Protein AF-A0A920H436-F1 (afdb_monomer_lite)

pLDDT: mean 90.12, std 6.02, range [60.41, 95.06]

Sequence (110 aa):
MGFALIGIVVNDSLILIDFLKKLREKGLSKVEAVIQSCEVRARPIILTSVTTFLGISPLIFFATGQTKFLSPMAVSLGFGLLFATILILLVLPCFYLIVDDLKEKILSKI

Secondary structure (DSSP, 8-state):
-HHHHHHHHHHHHHHHHHHHHHHHHTT--HHHHHHHHHHHHHHHHHHHHHHHHHHHHHHHHS--GGGTTHHHHHHHHHHHHHHHHHIIIIIHHHHHHHHHHHHHHHHTT-

Structure (mmCIF, N/CA/C/O backbone):
data_AF-A0A920H436-F1
#
_entry.id   AF-A0A920H436-F1
#
loop_
_atom_site.group_PDB
_atom_site.id
_atom_site.type_symbol
_atom_site.label_atom_id
_atom_site.label_alt_id
_atom_site.label_comp_id
_atom_site.label_asym_id
_atom_site.label_entity_id
_atom_site.label_seq_id
_atom_site.pdbx_PDB_ins_code
_atom_site.Cartn_x
_atom_site.Cartn_y
_atom_site.Cartn_z
_atom_site.occupancy
_atom_site.B_iso_or_equiv
_atom_site.auth_seq_id
_atom_site.auth_comp_id
_atom_site.auth_asym_id
_atom_site.auth_atom_id
_atom_site.pdbx_PDB_model_num
ATOM 1 N N . MET A 1 1 ? 16.926 -3.696 -6.092 1.00 63.31 1 MET A N 1
ATOM 2 C CA . MET A 1 1 ? 15.592 -3.168 -6.461 1.00 63.31 1 MET A CA 1
ATOM 3 C C . MET A 1 1 ? 14.560 -3.317 -5.343 1.00 63.31 1 MET A C 1
ATOM 5 O O . MET A 1 1 ? 13.828 -2.367 -5.114 1.00 63.31 1 MET A O 1
ATOM 9 N N . GLY A 1 2 ? 14.518 -4.446 -4.615 1.00 74.31 2 GLY A N 1
ATOM 10 C CA . GLY A 1 2 ? 13.520 -4.680 -3.553 1.00 74.31 2 GLY A CA 1
ATOM 11 C C . GLY A 1 2 ? 13.391 -3.555 -2.516 1.00 74.31 2 GLY A C 1
ATOM 12 O O . GLY A 1 2 ? 12.280 -3.167 -2.188 1.00 74.31 2 GLY A O 1
ATOM 13 N N . PHE A 1 3 ? 14.499 -2.940 -2.089 1.00 82.75 3 PHE A N 1
ATOM 14 C CA . PHE A 1 3 ? 14.462 -1.802 -1.158 1.00 82.75 3 PHE A CA 1
ATOM 15 C C . PHE A 1 3 ? 13.725 -0.565 -1.699 1.00 82.75 3 PHE A C 1
ATOM 17 O O . PHE A 1 3 ? 13.061 0.124 -0.932 1.00 82.75 3 PHE A O 1
ATOM 24 N N . ALA A 1 4 ? 13.790 -0.305 -3.010 1.00 85.31 4 ALA A N 1
ATOM 25 C CA . ALA A 1 4 ? 13.068 0.809 -3.627 1.00 85.31 4 ALA A CA 1
ATOM 26 C C . ALA A 1 4 ? 11.553 0.558 -3.622 1.00 85.31 4 ALA A C 1
ATOM 28 O O . ALA A 1 4 ? 10.782 1.441 -3.260 1.00 85.31 4 ALA A O 1
ATOM 29 N N . LEU A 1 5 ? 11.137 -0.672 -3.948 1.00 88.12 5 LEU A N 1
ATOM 30 C CA . LEU A 1 5 ? 9.740 -1.097 -3.844 1.00 88.12 5 LEU A CA 1
ATOM 31 C C . LEU A 1 5 ? 9.219 -0.990 -2.413 1.00 88.12 5 LEU A C 1
ATOM 33 O O . LEU A 1 5 ? 8.149 -0.435 -2.197 1.00 88.12 5 LEU A O 1
ATOM 37 N N . ILE A 1 6 ? 9.990 -1.479 -1.440 1.00 91.56 6 ILE A N 1
ATOM 38 C CA . ILE A 1 6 ? 9.625 -1.406 -0.022 1.00 91.56 6 ILE A CA 1
ATOM 39 C 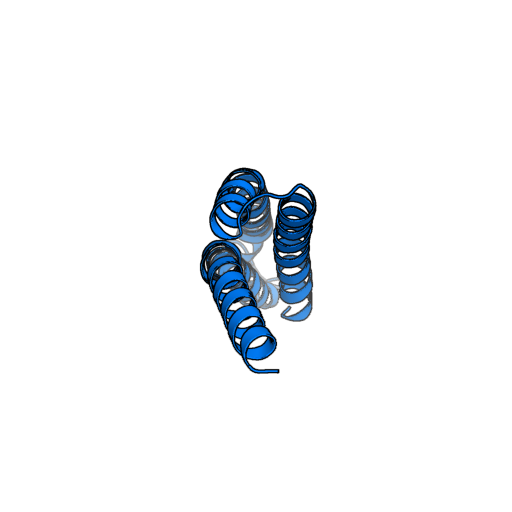C . ILE A 1 6 ? 9.386 0.049 0.389 1.00 91.56 6 ILE A C 1
ATOM 41 O O . ILE A 1 6 ? 8.385 0.327 1.036 1.00 91.56 6 ILE A O 1
ATOM 45 N N . GLY A 1 7 ? 10.248 0.983 -0.024 1.00 90.38 7 GLY A N 1
ATOM 46 C CA . GLY A 1 7 ? 10.071 2.406 0.275 1.00 90.38 7 GLY A CA 1
ATOM 47 C C . GLY A 1 7 ? 8.743 2.972 -0.239 1.00 90.38 7 GLY A C 1
ATOM 48 O O . GLY A 1 7 ? 8.035 3.634 0.519 1.00 90.38 7 GLY A O 1
ATOM 49 N N . ILE A 1 8 ? 8.377 2.668 -1.490 1.00 90.81 8 ILE A N 1
ATOM 50 C CA . ILE A 1 8 ? 7.108 3.119 -2.089 1.00 90.81 8 ILE A CA 1
ATOM 51 C C . ILE A 1 8 ? 5.919 2.493 -1.347 1.00 90.81 8 ILE A C 1
ATOM 53 O O . ILE A 1 8 ? 5.021 3.195 -0.893 1.00 90.81 8 ILE A O 1
ATOM 57 N N . VAL A 1 9 ? 5.963 1.178 -1.131 1.00 91.56 9 VAL A N 1
ATOM 58 C CA . VAL A 1 9 ? 4.887 0.421 -0.474 1.00 91.56 9 VAL A CA 1
ATOM 59 C C . VAL A 1 9 ? 4.669 0.876 0.966 1.00 91.56 9 VAL A C 1
ATOM 61 O O . VAL A 1 9 ? 3.529 1.030 1.406 1.00 91.56 9 VAL A O 1
ATOM 64 N N . VAL A 1 10 ? 5.748 1.116 1.715 1.00 93.19 10 VAL A N 1
ATOM 65 C CA . VAL A 1 10 ? 5.675 1.618 3.093 1.00 93.19 10 VAL A CA 1
ATOM 66 C C . VAL A 1 10 ? 5.102 3.033 3.117 1.00 93.19 10 VAL A C 1
ATOM 68 O O . VAL A 1 10 ? 4.306 3.340 3.997 1.00 93.19 10 VAL A O 1
ATOM 71 N N . ASN A 1 11 ? 5.445 3.884 2.147 1.00 92.88 11 ASN A N 1
ATOM 72 C CA . ASN A 1 11 ? 4.890 5.234 2.063 1.00 92.88 11 ASN A CA 1
ATOM 73 C C . ASN A 1 11 ? 3.371 5.217 1.823 1.00 92.88 11 ASN A C 1
ATOM 75 O O . ASN A 1 11 ? 2.621 5.830 2.587 1.00 92.88 11 ASN A O 1
ATOM 79 N N . ASP A 1 12 ? 2.922 4.455 0.825 1.00 91.81 12 ASP A N 1
ATOM 80 C CA . ASP A 1 12 ? 1.507 4.350 0.456 1.00 91.81 12 ASP A CA 1
ATOM 81 C C . ASP A 1 12 ? 0.661 3.698 1.564 1.00 91.81 12 ASP A C 1
ATOM 83 O O . ASP A 1 12 ? -0.456 4.128 1.861 1.00 91.81 12 ASP A O 1
ATOM 87 N N . SER A 1 13 ? 1.196 2.671 2.229 1.00 92.62 13 SER A N 1
ATOM 88 C CA . SER A 1 13 ? 0.512 2.025 3.356 1.00 92.62 13 SER A CA 1
ATOM 89 C C . SER A 1 13 ? 0.453 2.923 4.593 1.00 92.62 13 SER A C 1
ATOM 91 O O . SER A 1 13 ? -0.590 3.005 5.246 1.00 92.62 13 SER A O 1
ATOM 93 N N . LEU A 1 14 ? 1.536 3.642 4.900 1.00 94.19 14 LEU A N 1
ATOM 94 C CA . LEU A 1 14 ? 1.590 4.557 6.035 1.00 94.19 14 LEU A CA 1
ATOM 95 C C . LEU A 1 14 ? 0.602 5.710 5.868 1.00 94.19 14 LEU A C 1
ATOM 97 O O . LEU A 1 14 ? -0.133 6.002 6.809 1.00 94.19 14 LEU A O 1
ATOM 101 N N . ILE A 1 15 ? 0.526 6.328 4.685 1.00 92.69 15 ILE A N 1
ATOM 102 C CA . ILE A 1 15 ? -0.397 7.448 4.461 1.00 92.69 15 ILE A CA 1
ATOM 103 C C . ILE A 1 15 ? -1.868 7.011 4.530 1.00 92.69 15 ILE A C 1
ATOM 105 O O . ILE A 1 15 ? -2.708 7.768 5.022 1.00 92.69 15 ILE A O 1
ATOM 109 N N . LEU A 1 16 ? -2.185 5.787 4.086 1.00 93.56 16 LEU A N 1
ATOM 110 C CA . LEU A 1 16 ? -3.533 5.221 4.175 1.00 93.56 16 LEU A CA 1
ATOM 111 C C . LEU A 1 16 ? -3.929 4.949 5.633 1.00 93.56 16 LEU A C 1
ATOM 113 O O . LEU A 1 16 ? -4.996 5.378 6.070 1.00 93.56 16 LEU A O 1
ATOM 117 N N . ILE A 1 17 ? -3.058 4.285 6.399 1.00 93.81 17 ILE A N 1
ATOM 118 C CA . ILE A 1 17 ? -3.319 3.949 7.807 1.00 93.81 17 ILE A CA 1
ATOM 119 C C . ILE A 1 17 ? -3.342 5.193 8.698 1.00 93.81 17 ILE A C 1
ATOM 121 O O . ILE A 1 17 ? -4.176 5.276 9.598 1.00 93.81 17 ILE A O 1
ATOM 125 N N . ASP A 1 18 ? -2.460 6.165 8.466 1.00 94.00 18 ASP A N 1
ATOM 126 C CA . ASP A 1 18 ? -2.456 7.433 9.201 1.00 94.00 18 ASP A CA 1
ATOM 127 C C . ASP A 1 18 ? -3.771 8.197 8.997 1.00 94.00 18 ASP A C 1
ATOM 129 O O . ASP A 1 18 ? -4.381 8.676 9.954 1.00 94.00 18 ASP A O 1
ATOM 133 N N . PHE A 1 19 ? -4.268 8.247 7.758 1.00 93.75 19 PHE A N 1
ATOM 134 C CA . PHE A 1 19 ? -5.544 8.889 7.462 1.00 93.75 19 PHE A CA 1
ATOM 135 C C . PHE A 1 19 ? -6.729 8.154 8.102 1.00 93.75 19 PHE A C 1
ATOM 137 O O . PHE A 1 19 ? -7.601 8.793 8.689 1.00 93.75 19 PHE A O 1
ATOM 144 N N . LEU A 1 20 ? -6.715 6.821 8.068 1.00 94.38 20 LEU A N 1
ATOM 145 C CA . LEU A 1 20 ? -7.719 5.990 8.726 1.00 94.38 20 LEU A CA 1
ATOM 146 C C . LEU A 1 20 ? -7.738 6.231 10.238 1.00 94.38 20 LEU A C 1
ATOM 148 O O . LEU A 1 20 ? -8.801 6.483 10.807 1.00 94.38 20 LEU A O 1
ATOM 152 N N . LYS A 1 21 ? -6.572 6.225 10.893 1.00 93.00 21 LYS A N 1
ATOM 153 C CA . LYS A 1 21 ? -6.459 6.520 12.329 1.00 93.00 21 LYS A CA 1
ATOM 154 C C . LYS A 1 21 ? -7.003 7.907 12.667 1.00 93.00 21 LYS A C 1
ATOM 156 O O . LYS A 1 21 ? -7.790 8.024 13.598 1.00 93.00 21 LYS A O 1
ATOM 161 N N . LYS A 1 22 ? -6.688 8.927 11.866 1.00 95.00 22 LYS A N 1
ATOM 162 C CA . LYS A 1 22 ? -7.244 10.281 12.039 1.00 95.00 22 LYS A CA 1
ATOM 163 C C . LYS A 1 22 ? -8.769 10.317 11.932 1.00 95.00 22 LYS A C 1
ATOM 165 O O . LYS A 1 22 ? -9.406 11.107 12.620 1.00 95.00 22 LYS A O 1
ATOM 170 N N . LEU A 1 23 ? -9.377 9.490 11.078 1.00 94.31 23 LEU A N 1
ATOM 171 C CA . LEU A 1 23 ? -10.838 9.369 11.007 1.00 94.31 23 LEU A CA 1
ATOM 172 C C . LEU A 1 23 ? -11.415 8.636 12.227 1.00 94.31 23 LEU A C 1
ATOM 174 O O . LEU A 1 23 ? -12.441 9.059 12.753 1.00 94.31 23 LEU A O 1
ATOM 178 N N . ARG A 1 24 ? -10.731 7.602 12.733 1.00 92.69 24 ARG A N 1
ATOM 179 C CA . ARG A 1 24 ? -11.099 6.928 13.993 1.00 92.69 24 ARG A CA 1
ATOM 180 C C . ARG A 1 24 ? -11.045 7.886 15.184 1.00 92.69 24 ARG A C 1
ATOM 182 O O . ARG A 1 24 ? -11.964 7.892 15.993 1.00 92.69 24 ARG A O 1
ATOM 189 N N . GLU A 1 25 ? -10.016 8.728 15.264 1.00 93.81 25 GLU A N 1
ATOM 190 C CA . GLU A 1 25 ? -9.863 9.757 16.307 1.00 93.81 25 GLU A CA 1
ATOM 191 C C . GLU A 1 25 ? -10.960 10.827 16.250 1.00 93.81 25 GLU A C 1
ATOM 193 O O . GLU A 1 25 ? -11.347 11.376 17.277 1.00 93.81 25 GLU A O 1
ATOM 198 N N . LYS A 1 26 ? -11.515 11.086 15.061 1.00 93.62 26 LYS A N 1
ATOM 199 C 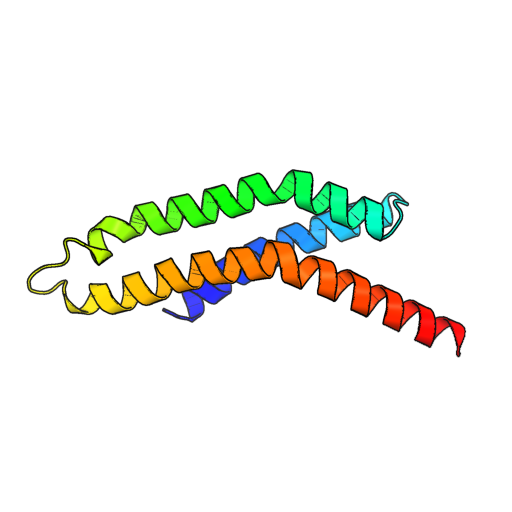CA . LYS A 1 26 ? -12.684 11.958 14.869 1.00 93.62 26 LYS A CA 1
ATOM 200 C C . LYS A 1 26 ? -14.015 11.296 15.246 1.00 93.62 26 LYS A C 1
ATOM 202 O O . LYS A 1 26 ? -15.058 11.922 15.091 1.00 93.62 26 LYS A O 1
ATOM 207 N N . GLY A 1 27 ? -13.989 10.053 15.726 1.00 91.88 27 GLY A N 1
ATOM 208 C CA . GLY A 1 27 ? -15.165 9.329 16.204 1.00 91.88 27 GLY A CA 1
ATOM 209 C C . GLY A 1 27 ? -15.908 8.519 15.141 1.00 91.88 27 GLY A C 1
ATOM 210 O O . GLY A 1 27 ? -16.972 7.988 15.449 1.00 91.88 27 GLY A O 1
ATOM 211 N N . LEU A 1 28 ? -15.381 8.386 13.916 1.00 93.06 28 LEU A N 1
ATOM 212 C CA . LEU A 1 28 ? -16.010 7.532 12.903 1.00 93.06 28 LEU A CA 1
ATOM 213 C C . LEU A 1 28 ? -15.932 6.052 13.306 1.00 93.06 28 LEU A C 1
ATOM 215 O O . LEU A 1 28 ? -14.944 5.589 13.899 1.00 93.06 28 LEU A O 1
ATOM 219 N N . SER A 1 29 ? -16.958 5.286 12.924 1.00 92.31 29 SER A N 1
ATOM 220 C CA . SER A 1 29 ? -16.928 3.833 13.081 1.00 92.31 29 SER A CA 1
ATOM 221 C C . SER A 1 29 ? -15.807 3.219 12.233 1.00 92.31 29 SER A C 1
ATOM 223 O O . SER A 1 29 ? -15.370 3.785 11.228 1.00 92.31 29 SER A O 1
ATOM 225 N N . LYS A 1 30 ? -15.317 2.038 12.631 1.00 89.31 30 LYS A N 1
ATOM 226 C CA . LYS A 1 30 ? -14.198 1.363 11.949 1.00 89.31 30 LYS A CA 1
ATOM 227 C C . LYS A 1 30 ? -14.435 1.155 10.451 1.00 89.31 30 LYS A C 1
ATOM 229 O O . LYS A 1 30 ? -13.528 1.382 9.655 1.00 89.31 30 LYS A O 1
ATOM 234 N N . VAL A 1 31 ? -15.657 0.789 10.066 1.00 92.06 31 VAL A N 1
ATOM 235 C CA . VAL A 1 31 ? -16.025 0.539 8.666 1.00 92.06 31 VAL A CA 1
ATOM 236 C C . VAL A 1 31 ? -16.119 1.848 7.882 1.00 92.06 31 VAL A C 1
ATOM 238 O O . VAL A 1 31 ? -15.555 1.945 6.795 1.00 92.06 31 VAL A O 1
ATOM 241 N N . GLU A 1 32 ? -16.758 2.878 8.441 1.00 93.25 32 GLU A N 1
ATOM 242 C CA . GLU A 1 32 ? -16.867 4.188 7.784 1.00 93.25 32 GLU A CA 1
ATOM 243 C C . GLU A 1 32 ? -15.493 4.837 7.585 1.00 93.25 32 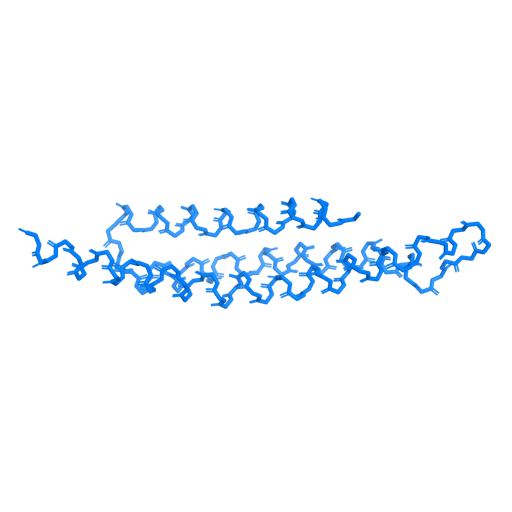GLU A C 1
ATOM 245 O O . GLU A 1 32 ? -15.195 5.340 6.502 1.00 93.25 32 GLU A O 1
ATOM 250 N N . ALA A 1 33 ? -14.625 4.763 8.600 1.00 94.38 33 ALA A N 1
ATOM 251 C CA . ALA A 1 33 ? -13.261 5.272 8.525 1.00 94.38 33 ALA A CA 1
ATOM 252 C C . ALA A 1 33 ? -12.452 4.578 7.418 1.00 94.38 33 ALA A C 1
ATOM 254 O O . ALA A 1 33 ? -11.723 5.245 6.684 1.00 94.38 33 ALA A O 1
ATOM 255 N N . VAL A 1 34 ? -12.588 3.255 7.266 1.00 93.81 34 VAL A N 1
ATOM 256 C CA . VAL A 1 34 ? -11.951 2.496 6.177 1.00 93.81 34 VAL A CA 1
ATOM 257 C C . VAL A 1 34 ? -12.467 2.944 4.814 1.00 93.81 34 VAL A C 1
ATOM 259 O O . VAL A 1 34 ? -11.658 3.295 3.956 1.00 93.81 34 VAL A O 1
ATOM 262 N N . ILE A 1 35 ? -13.789 2.976 4.617 1.00 93.88 35 ILE A N 1
ATOM 263 C CA . ILE A 1 35 ? -14.398 3.326 3.325 1.00 93.88 35 ILE A CA 1
ATOM 264 C C . ILE A 1 35 ? -13.959 4.726 2.895 1.00 93.88 35 ILE A C 1
ATOM 266 O O . ILE A 1 35 ? -13.439 4.899 1.792 1.00 93.88 35 ILE A O 1
ATOM 270 N N . GLN A 1 36 ? -14.086 5.708 3.788 1.00 94.62 36 GLN A N 1
ATOM 271 C CA . GLN A 1 36 ? -13.724 7.090 3.488 1.00 94.62 36 GLN A CA 1
ATOM 272 C C . GLN A 1 36 ? -12.211 7.253 3.267 1.00 94.62 36 GLN A C 1
ATOM 274 O O . GLN A 1 36 ? -11.784 8.039 2.419 1.00 94.62 36 GLN A O 1
ATOM 279 N N . SER A 1 37 ? -11.377 6.483 3.975 1.00 92.94 37 SER A N 1
ATOM 280 C CA . SER A 1 37 ? -9.928 6.493 3.738 1.00 92.94 37 SER A CA 1
ATOM 281 C C . SER A 1 37 ? -9.571 5.961 2.362 1.00 92.94 37 SER A C 1
ATOM 283 O O . SER A 1 37 ? -8.783 6.585 1.649 1.00 92.94 37 SER A O 1
ATOM 285 N N . CYS A 1 38 ? -10.164 4.833 1.974 1.00 91.81 38 CYS A N 1
ATOM 286 C CA . CYS A 1 38 ? -9.967 4.243 0.660 1.00 91.81 38 CYS A CA 1
ATOM 287 C C . CYS A 1 38 ? -10.465 5.180 -0.447 1.00 91.81 38 CYS A C 1
ATOM 289 O O . CYS A 1 38 ? -9.745 5.382 -1.417 1.00 91.81 38 CYS A O 1
ATOM 291 N N . GLU A 1 39 ? -11.625 5.820 -0.296 1.00 92.75 39 GLU A N 1
ATOM 292 C CA . GLU A 1 39 ? -12.162 6.750 -1.298 1.00 92.75 39 GLU A CA 1
ATOM 293 C C . GLU A 1 39 ? -11.216 7.933 -1.567 1.00 92.75 39 GLU A C 1
ATOM 295 O O . GLU A 1 39 ? -10.913 8.257 -2.720 1.00 92.75 39 GLU A O 1
ATOM 300 N N . VAL A 1 40 ? -10.690 8.546 -0.503 1.00 93.62 40 VAL A N 1
ATOM 301 C CA . VAL A 1 40 ? -9.807 9.717 -0.602 1.00 93.62 40 VAL A CA 1
ATOM 302 C C . VAL A 1 40 ? -8.409 9.339 -1.098 1.00 93.62 40 VAL A C 1
ATOM 304 O O . VAL A 1 40 ? -7.784 10.102 -1.839 1.00 93.62 40 VAL A O 1
ATOM 307 N N . ARG A 1 41 ? -7.882 8.179 -0.687 1.00 93.88 41 ARG A N 1
ATOM 308 C CA . ARG A 1 41 ? -6.473 7.808 -0.910 1.00 93.88 41 ARG A CA 1
ATOM 309 C C . ARG A 1 41 ? -6.242 6.866 -2.084 1.00 93.88 41 ARG A C 1
ATOM 311 O O . ARG A 1 41 ? -5.148 6.899 -2.643 1.00 93.88 41 ARG A O 1
ATOM 318 N N . ALA A 1 42 ? -7.240 6.095 -2.516 1.00 91.44 42 ALA A N 1
ATOM 319 C CA . ALA A 1 42 ? -7.074 5.164 -3.630 1.00 91.44 42 ALA A CA 1
ATOM 320 C C . ALA A 1 42 ? -6.656 5.878 -4.918 1.00 91.44 42 ALA A C 1
ATOM 322 O O . ALA A 1 42 ? -5.742 5.419 -5.597 1.00 91.44 42 ALA A O 1
ATOM 323 N N . ARG A 1 43 ? -7.264 7.031 -5.235 1.00 93.88 43 ARG A N 1
ATOM 324 C CA . ARG A 1 43 ? -6.926 7.777 -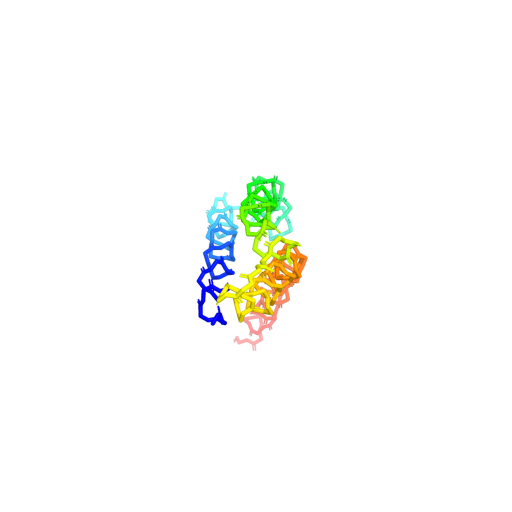6.459 1.00 93.88 43 ARG A CA 1
ATOM 325 C C . ARG A 1 43 ? -5.461 8.252 -6.465 1.00 93.88 43 ARG A C 1
ATOM 327 O O . ARG A 1 43 ? -4.769 7.925 -7.428 1.00 93.88 43 ARG A O 1
ATOM 334 N N . PRO A 1 44 ? -4.951 8.949 -5.425 1.00 93.81 44 PRO A N 1
ATOM 335 C CA . PRO A 1 44 ? -3.530 9.285 -5.338 1.00 93.81 44 PRO A CA 1
ATOM 336 C C . PRO A 1 44 ? -2.586 8.080 -5.428 1.00 93.81 44 PRO A C 1
ATOM 338 O O . PRO A 1 44 ? -1.629 8.128 -6.192 1.00 93.81 44 PRO A O 1
ATOM 341 N N . ILE A 1 45 ? -2.859 6.995 -4.693 1.00 93.81 45 ILE A N 1
ATOM 342 C CA . ILE A 1 45 ? -1.981 5.811 -4.653 1.00 93.81 45 ILE A CA 1
ATOM 343 C C . ILE A 1 45 ? -1.897 5.148 -6.038 1.00 93.81 45 ILE A C 1
ATOM 345 O O . ILE A 1 45 ? -0.809 4.818 -6.520 1.00 93.81 45 ILE A O 1
ATOM 349 N N . ILE A 1 46 ? -3.037 4.998 -6.722 1.00 94.38 46 ILE A N 1
ATOM 350 C CA . ILE A 1 46 ? -3.080 4.464 -8.091 1.00 94.38 46 ILE A CA 1
ATOM 351 C C . ILE A 1 46 ? -2.306 5.380 -9.040 1.00 94.38 46 ILE A C 1
ATOM 353 O O . ILE A 1 46 ? -1.507 4.891 -9.836 1.00 94.38 46 ILE A O 1
ATOM 357 N N . LEU A 1 47 ? -2.498 6.699 -8.942 1.00 95.06 47 LEU A N 1
ATOM 358 C CA . LEU A 1 47 ? -1.819 7.664 -9.804 1.00 95.06 47 LEU A CA 1
ATOM 359 C C . LEU A 1 47 ? -0.296 7.592 -9.656 1.00 95.06 47 LEU A C 1
ATOM 361 O O . LEU A 1 47 ? 0.405 7.554 -10.667 1.00 95.06 47 LEU A O 1
ATOM 365 N N . THR A 1 48 ? 0.215 7.525 -8.425 1.00 92.75 48 THR A N 1
ATOM 366 C CA . THR A 1 48 ? 1.650 7.347 -8.161 1.00 92.75 48 THR A CA 1
ATOM 367 C C . THR A 1 48 ? 2.154 6.053 -8.788 1.00 92.75 48 THR A C 1
ATOM 369 O O . THR A 1 48 ? 3.115 6.072 -9.556 1.00 92.75 48 THR A O 1
ATOM 372 N N . SER A 1 49 ? 1.453 4.945 -8.543 1.00 92.38 49 SER A N 1
ATOM 373 C CA . SER A 1 49 ? 1.829 3.619 -9.044 1.00 92.38 49 SER A CA 1
ATOM 374 C C . SER A 1 49 ? 1.909 3.580 -10.573 1.00 92.38 49 SER A C 1
ATOM 376 O O . SER A 1 49 ? 2.896 3.116 -11.146 1.00 92.38 49 SER A O 1
ATOM 378 N N . VAL A 1 50 ? 0.892 4.133 -11.241 1.00 94.75 50 VAL A N 1
ATOM 379 C CA . VAL A 1 50 ? 0.837 4.246 -12.704 1.00 94.75 50 VAL A CA 1
ATOM 380 C C . VAL A 1 50 ? 1.942 5.163 -13.219 1.00 94.75 50 VAL A C 1
ATOM 382 O O . VAL A 1 50 ? 2.639 4.802 -14.162 1.00 94.75 50 VAL A O 1
ATOM 385 N N . THR A 1 51 ? 2.152 6.320 -12.592 1.00 94.50 51 THR A N 1
ATOM 386 C CA . THR A 1 51 ? 3.191 7.274 -13.007 1.00 94.50 51 THR A CA 1
ATOM 387 C C . THR A 1 51 ? 4.583 6.652 -12.912 1.00 94.50 51 THR A C 1
ATOM 389 O O . THR A 1 51 ? 5.378 6.780 -13.842 1.00 94.50 51 THR A O 1
ATOM 392 N N . THR A 1 52 ? 4.877 5.917 -11.836 1.00 91.88 52 THR A N 1
ATOM 393 C CA . THR A 1 52 ? 6.146 5.195 -11.688 1.00 91.88 52 THR A CA 1
ATOM 394 C C . THR A 1 52 ? 6.297 4.097 -12.736 1.00 91.88 52 THR A C 1
ATOM 396 O O . THR A 1 52 ? 7.359 3.993 -13.348 1.00 91.88 52 THR A O 1
ATOM 399 N N . PHE A 1 53 ? 5.245 3.311 -12.990 1.00 93.38 53 PHE A N 1
ATOM 400 C CA . PHE A 1 53 ? 5.266 2.277 -14.026 1.00 93.38 53 PHE A CA 1
ATOM 401 C C . PHE A 1 53 ? 5.532 2.866 -15.417 1.00 93.38 53 PHE A C 1
ATOM 403 O O . PHE A 1 53 ? 6.382 2.369 -16.153 1.00 93.38 53 PHE A O 1
ATOM 410 N N . LEU A 1 54 ? 4.858 3.965 -15.761 1.00 94.31 54 LEU A N 1
ATOM 411 C CA . LEU A 1 54 ? 5.071 4.660 -17.028 1.00 94.31 54 LEU A CA 1
ATOM 412 C C . LEU A 1 54 ? 6.482 5.244 -17.126 1.00 94.31 54 LEU A C 1
ATOM 414 O O . LEU A 1 54 ? 7.110 5.101 -18.174 1.00 94.31 54 LEU A O 1
ATOM 418 N N . GLY A 1 55 ? 7.003 5.820 -16.038 1.00 92.69 55 GLY A N 1
ATOM 419 C CA . GLY A 1 55 ? 8.347 6.399 -15.980 1.00 92.69 55 GLY A CA 1
ATOM 420 C C . GLY A 1 55 ? 9.468 5.387 -16.229 1.00 92.69 55 GLY A C 1
ATOM 421 O O . GLY A 1 55 ? 10.483 5.731 -16.830 1.00 92.69 55 GLY A O 1
ATOM 422 N N . ILE A 1 56 ? 9.279 4.126 -15.831 1.00 91.69 56 ILE A N 1
ATOM 423 C CA . ILE A 1 56 ? 10.249 3.049 -16.088 1.00 91.69 56 ILE A CA 1
ATOM 424 C C . ILE A 1 56 ? 9.919 2.213 -17.328 1.00 91.69 56 ILE A C 1
ATOM 426 O O . ILE A 1 56 ? 10.762 1.429 -17.762 1.00 91.69 56 ILE A O 1
ATOM 430 N N . SER A 1 57 ? 8.729 2.364 -17.920 1.00 91.94 57 SER A N 1
ATOM 431 C CA . SER A 1 57 ? 8.321 1.584 -19.095 1.00 91.94 57 SER A CA 1
ATOM 432 C C . SER A 1 57 ? 9.308 1.667 -20.270 1.00 91.94 57 SER A C 1
ATOM 434 O O . SER A 1 57 ? 9.553 0.626 -20.886 1.00 91.94 57 SER A O 1
ATOM 436 N N . PRO A 1 58 ? 9.995 2.801 -20.548 1.00 90.00 58 PRO A N 1
ATOM 437 C CA . PRO A 1 58 ? 10.987 2.834 -21.616 1.00 90.00 58 PRO A CA 1
ATOM 438 C C . PRO A 1 58 ? 12.176 1.905 -21.350 1.00 90.00 58 PRO A C 1
ATOM 440 O O . PRO A 1 58 ? 12.692 1.287 -22.276 1.00 90.00 58 PRO A O 1
ATOM 443 N N . LEU A 1 59 ? 12.580 1.744 -20.085 1.00 89.94 59 LEU A N 1
ATOM 444 C CA . LEU A 1 59 ? 13.644 0.813 -19.690 1.00 89.94 59 LEU A CA 1
ATOM 445 C C . LEU A 1 59 ? 13.198 -0.651 -19.792 1.00 89.94 59 LEU A C 1
ATOM 447 O O . LEU A 1 59 ? 14.031 -1.540 -19.956 1.00 89.94 59 LEU A O 1
ATOM 451 N N . ILE A 1 60 ? 11.893 -0.909 -19.702 1.00 88.44 60 ILE A N 1
ATOM 452 C CA . ILE A 1 60 ? 11.330 -2.246 -19.889 1.00 88.44 60 ILE A CA 1
ATOM 453 C C . ILE A 1 60 ? 11.358 -2.622 -21.376 1.00 88.44 60 ILE A C 1
ATOM 455 O O . ILE A 1 60 ? 11.855 -3.695 -21.713 1.00 88.44 60 ILE A O 1
ATOM 459 N N . PHE A 1 61 ? 10.870 -1.740 -22.257 1.00 87.44 61 PHE A N 1
ATOM 460 C CA . PHE A 1 61 ? 10.635 -2.062 -23.671 1.00 87.44 61 PHE A CA 1
ATOM 461 C C . PHE A 1 61 ? 11.792 -1.717 -24.620 1.00 87.44 61 PHE A C 1
ATOM 463 O O . PHE A 1 61 ? 11.982 -2.412 -25.615 1.00 87.44 61 PHE A O 1
ATOM 470 N N . PHE A 1 62 ? 12.574 -0.674 -24.328 1.00 88.06 62 PHE A N 1
ATOM 471 C CA . PHE A 1 62 ? 13.576 -0.118 -25.251 1.00 88.06 62 PHE A CA 1
ATOM 472 C C . PHE A 1 62 ? 15.023 -0.222 -24.737 1.00 88.06 62 PHE A C 1
ATOM 474 O O . PHE A 1 62 ? 15.913 0.444 -25.262 1.00 88.06 62 PHE A O 1
ATOM 481 N N . ALA A 1 63 ? 15.300 -1.041 -23.716 1.00 86.38 63 ALA A N 1
ATOM 482 C CA . ALA A 1 63 ? 16.670 -1.229 -23.233 1.00 86.38 63 ALA A CA 1
ATOM 483 C C . ALA A 1 63 ? 17.551 -1.957 -24.267 1.00 86.38 63 ALA A C 1
ATOM 485 O O . ALA A 1 63 ? 17.227 -3.053 -24.729 1.00 86.38 63 ALA A O 1
ATOM 486 N N . THR A 1 64 ? 18.712 -1.379 -24.589 1.00 87.50 64 THR A N 1
ATOM 487 C CA . THR A 1 64 ? 19.639 -1.879 -25.619 1.00 87.50 64 THR A CA 1
ATOM 488 C C . THR A 1 64 ? 21.096 -1.811 -25.168 1.00 87.50 64 THR A C 1
ATOM 490 O O . THR A 1 64 ? 21.475 -0.965 -24.361 1.00 87.50 64 THR A O 1
ATOM 493 N N . GLY A 1 65 ? 21.948 -2.670 -25.734 1.00 86.31 65 GLY A N 1
ATOM 494 C CA . GLY A 1 65 ? 23.390 -2.642 -25.478 1.00 86.31 65 GLY A CA 1
ATOM 495 C C . GLY A 1 65 ? 23.714 -2.779 -23.989 1.00 86.31 65 GLY A C 1
ATOM 496 O O . GLY A 1 65 ? 23.265 -3.720 -23.334 1.00 86.31 65 GLY A O 1
ATOM 497 N N . GLN A 1 66 ? 24.462 -1.815 -23.449 1.00 78.19 66 GLN A N 1
ATOM 498 C CA . GLN A 1 66 ? 24.868 -1.810 -22.045 1.00 78.19 66 GLN A CA 1
ATOM 499 C C . GLN A 1 66 ? 23.701 -1.616 -21.066 1.00 78.19 66 GLN A C 1
ATOM 501 O O . GLN A 1 66 ? 23.864 -1.975 -19.915 1.00 78.19 66 GLN A O 1
ATOM 506 N N . THR A 1 67 ? 22.515 -1.135 -21.462 1.00 82.56 67 THR A N 1
ATOM 507 C CA . THR A 1 67 ? 21.382 -0.961 -20.523 1.00 82.56 67 THR A CA 1
ATOM 508 C C . THR A 1 67 ? 20.507 -2.206 -20.375 1.00 82.56 67 THR A C 1
ATOM 510 O O . THR A 1 67 ? 19.592 -2.227 -19.554 1.00 82.56 67 THR A O 1
ATOM 513 N N . LYS A 1 68 ? 20.793 -3.290 -21.109 1.00 85.00 68 LYS A N 1
ATOM 514 C CA . LYS A 1 68 ? 19.963 -4.507 -21.112 1.00 85.00 68 LYS A CA 1
ATOM 515 C C . LYS A 1 68 ? 19.884 -5.197 -19.743 1.00 85.00 68 LYS A C 1
ATOM 517 O O . LYS A 1 68 ? 18.870 -5.818 -19.439 1.00 85.00 68 LYS A O 1
ATOM 522 N N . PHE A 1 69 ? 20.900 -5.040 -18.890 1.00 85.69 69 PHE A N 1
ATOM 523 C CA . PHE A 1 69 ? 20.874 -5.562 -17.517 1.00 85.69 69 PHE A CA 1
ATOM 524 C C . PHE A 1 69 ? 19.872 -4.826 -16.606 1.00 85.69 69 PHE A C 1
ATOM 526 O O . PHE A 1 69 ? 19.428 -5.393 -15.611 1.00 85.69 69 PHE A O 1
ATOM 533 N N . LEU A 1 70 ? 19.479 -3.590 -16.948 1.00 86.50 70 LEU A N 1
ATOM 534 C CA . LEU A 1 70 ? 18.485 -2.806 -16.202 1.00 86.50 70 LEU A CA 1
ATOM 535 C C . LEU A 1 70 ? 17.051 -3.248 -16.514 1.00 86.50 70 LEU A C 1
ATOM 537 O O . LEU A 1 70 ? 16.179 -3.094 -15.664 1.00 86.50 70 LEU A O 1
ATOM 541 N N . SER A 1 71 ? 16.804 -3.825 -17.695 1.00 87.94 71 SER A N 1
ATOM 542 C CA . SER A 1 71 ? 15.477 -4.303 -18.111 1.00 87.94 71 SER A CA 1
ATOM 543 C C . SER A 1 71 ? 14.840 -5.278 -17.102 1.00 87.94 71 SER A C 1
ATOM 545 O O . SER A 1 71 ? 13.756 -4.968 -16.602 1.00 87.94 71 SER A O 1
ATOM 547 N N . PRO A 1 72 ? 15.491 -6.386 -16.677 1.00 87.69 72 PRO A N 1
ATOM 548 C CA . PRO A 1 72 ? 14.898 -7.292 -15.686 1.00 87.69 72 PRO A CA 1
ATOM 549 C C . PRO A 1 72 ? 14.677 -6.623 -14.320 1.00 87.69 72 PRO A C 1
ATOM 551 O O . PRO A 1 72 ? 13.726 -6.953 -13.609 1.00 87.69 72 PRO A O 1
ATOM 554 N N . MET A 1 73 ? 15.509 -5.642 -13.957 1.00 90.62 73 MET A N 1
ATOM 555 C CA . MET A 1 73 ? 15.326 -4.870 -12.726 1.00 90.62 73 MET A CA 1
ATOM 556 C C . MET A 1 73 ? 14.094 -3.959 -12.816 1.00 90.62 73 MET A C 1
ATOM 558 O O . MET A 1 73 ? 13.311 -3.895 -11.868 1.00 90.62 73 MET A O 1
ATOM 562 N N . ALA A 1 74 ? 13.908 -3.272 -13.947 1.00 89.88 74 ALA A N 1
ATOM 563 C CA . ALA A 1 74 ? 12.768 -2.396 -14.202 1.00 89.88 74 ALA A CA 1
ATOM 564 C C . ALA A 1 74 ? 11.453 -3.184 -14.272 1.00 89.88 74 ALA A C 1
ATOM 566 O O . ALA A 1 74 ? 10.461 -2.758 -13.690 1.00 89.88 74 ALA A O 1
ATOM 567 N N . VAL A 1 75 ? 11.460 -4.369 -14.893 1.00 90.50 75 VAL A N 1
ATOM 568 C CA . VAL A 1 75 ? 10.308 -5.286 -14.913 1.00 90.50 75 VAL A CA 1
ATOM 569 C C . VAL A 1 75 ? 9.917 -5.688 -13.491 1.00 90.50 75 VAL A C 1
ATOM 571 O O . VAL A 1 75 ? 8.755 -5.550 -13.112 1.00 90.50 75 VAL A O 1
ATOM 574 N N . SER A 1 76 ? 10.883 -6.119 -12.673 1.00 91.38 76 SER A N 1
ATOM 575 C CA . SER A 1 76 ? 10.624 -6.487 -11.275 1.00 91.38 76 SER A CA 1
ATOM 576 C C . SER A 1 76 ? 10.021 -5.329 -10.469 1.00 91.38 76 SER A C 1
ATOM 578 O O . SER A 1 76 ? 9.073 -5.550 -9.717 1.00 91.38 76 SER A O 1
ATOM 580 N N . LEU A 1 77 ? 10.515 -4.096 -10.647 1.00 91.81 77 LEU A N 1
ATOM 581 C CA . LEU A 1 77 ? 9.969 -2.921 -9.963 1.00 91.81 77 LEU A CA 1
ATOM 582 C C . LEU A 1 77 ? 8.583 -2.524 -10.490 1.00 91.81 77 LEU A C 1
ATOM 584 O O . LEU A 1 77 ? 7.689 -2.249 -9.701 1.00 91.81 77 LEU A O 1
ATOM 588 N N . GLY A 1 78 ? 8.368 -2.526 -11.802 1.00 91.69 78 GLY A N 1
ATOM 589 C CA . GLY A 1 78 ? 7.088 -2.126 -12.386 1.00 91.69 78 GLY A CA 1
ATOM 590 C C . GLY A 1 78 ? 5.944 -3.037 -11.973 1.00 91.69 78 GLY A C 1
ATOM 591 O O . GLY A 1 78 ? 4.954 -2.578 -11.407 1.00 91.69 78 GLY A O 1
ATOM 592 N N . PHE A 1 79 ? 6.099 -4.340 -12.201 1.00 91.31 79 PHE A N 1
ATOM 593 C CA . PHE A 1 79 ? 5.070 -5.311 -11.832 1.00 91.31 79 PHE A CA 1
ATOM 594 C C . PHE A 1 79 ? 4.959 -5.487 -10.317 1.00 91.31 79 PHE A C 1
ATOM 596 O O . PHE A 1 79 ? 3.849 -5.615 -9.803 1.00 91.31 79 PHE A O 1
ATOM 603 N N . GLY A 1 80 ? 6.085 -5.440 -9.597 1.00 92.69 80 GLY A N 1
ATOM 604 C CA . GLY A 1 80 ? 6.092 -5.501 -8.138 1.00 92.69 80 GLY A CA 1
ATOM 605 C C . GLY A 1 80 ? 5.311 -4.351 -7.508 1.00 92.69 80 GLY A C 1
ATOM 606 O O . GLY A 1 80 ? 4.542 -4.581 -6.578 1.00 92.69 80 GLY A O 1
ATOM 607 N N . LEU A 1 81 ? 5.447 -3.137 -8.051 1.00 93.62 81 LEU A N 1
ATOM 608 C CA . LEU A 1 81 ? 4.695 -1.974 -7.597 1.00 93.62 81 LEU A CA 1
ATOM 609 C C . LEU A 1 81 ? 3.201 -2.142 -7.862 1.00 93.62 81 LEU A C 1
ATOM 611 O O . LEU A 1 81 ? 2.426 -2.071 -6.920 1.00 93.62 81 LEU A O 1
ATOM 615 N N . LEU A 1 82 ? 2.801 -2.439 -9.105 1.00 92.62 82 LEU A N 1
ATOM 616 C CA . LEU A 1 82 ? 1.386 -2.613 -9.460 1.00 92.62 82 LEU A CA 1
ATOM 617 C C . LEU A 1 82 ? 0.697 -3.680 -8.601 1.00 92.62 82 LEU A C 1
ATOM 619 O O . LEU A 1 82 ? -0.424 -3.482 -8.133 1.00 92.62 82 LEU A O 1
ATOM 623 N N . PHE A 1 83 ? 1.379 -4.802 -8.365 1.00 93.06 83 PHE A N 1
ATOM 624 C CA . PHE A 1 83 ? 0.868 -5.854 -7.496 1.00 93.06 83 PHE A CA 1
ATOM 625 C C . PHE A 1 83 ? 0.749 -5.384 -6.041 1.00 93.06 83 PHE A C 1
ATOM 627 O O . PHE A 1 83 ? -0.281 -5.596 -5.401 1.00 93.06 83 PHE A O 1
ATOM 634 N N . ALA A 1 84 ? 1.766 -4.694 -5.521 1.00 92.69 84 ALA A N 1
ATOM 635 C CA . ALA A 1 84 ? 1.733 -4.165 -4.166 1.00 92.69 84 ALA A CA 1
ATOM 636 C C . ALA A 1 84 ? 0.634 -3.110 -3.972 1.00 92.69 84 ALA A C 1
ATOM 638 O O . ALA A 1 84 ? -0.011 -3.103 -2.929 1.00 92.69 84 ALA A O 1
ATOM 639 N N . THR A 1 85 ? 0.350 -2.281 -4.977 1.00 93.44 85 THR A N 1
ATOM 640 C CA . THR A 1 85 ? -0.752 -1.310 -4.952 1.00 93.44 85 THR A CA 1
ATOM 641 C C . THR A 1 85 ? -2.099 -1.988 -4.714 1.00 93.44 85 THR A C 1
ATOM 643 O O . THR A 1 85 ? -2.890 -1.527 -3.890 1.00 93.44 85 THR A O 1
ATOM 646 N N . ILE A 1 86 ? -2.349 -3.116 -5.386 1.00 93.06 86 ILE A N 1
ATOM 647 C CA . ILE A 1 86 ? -3.570 -3.911 -5.191 1.00 93.06 86 ILE A CA 1
ATOM 648 C C . ILE A 1 86 ? -3.630 -4.443 -3.753 1.00 93.06 86 ILE A C 1
ATOM 650 O O . ILE A 1 86 ? -4.671 -4.349 -3.102 1.00 93.06 86 ILE A O 1
ATOM 654 N N . LEU A 1 87 ? -2.509 -4.948 -3.227 1.00 93.88 87 LEU A N 1
ATOM 655 C CA . LEU A 1 87 ? -2.435 -5.414 -1.841 1.00 93.88 87 LEU A CA 1
ATOM 656 C C . LEU A 1 87 ? -2.674 -4.280 -0.835 1.00 93.88 87 LEU A C 1
ATOM 658 O O . LEU A 1 87 ? -3.404 -4.470 0.133 1.00 93.88 87 LEU A O 1
ATOM 662 N N . ILE A 1 88 ? -2.117 -3.091 -1.058 1.00 92.69 88 ILE A N 1
ATOM 663 C CA . ILE A 1 88 ? -2.316 -1.941 -0.169 1.00 92.69 88 ILE A CA 1
ATOM 664 C C . ILE A 1 88 ? -3.788 -1.522 -0.145 1.00 92.69 88 ILE A C 1
ATOM 666 O O . ILE A 1 88 ? -4.330 -1.268 0.924 1.00 92.69 88 ILE A O 1
ATOM 670 N N . LEU A 1 89 ? -4.459 -1.459 -1.297 1.00 91.31 89 LEU A N 1
ATOM 671 C CA . LEU A 1 89 ? -5.840 -0.971 -1.351 1.00 91.31 89 LEU A CA 1
ATOM 672 C C . LEU A 1 89 ? -6.881 -1.996 -0.901 1.00 91.31 89 LEU A C 1
ATOM 674 O O . LEU A 1 89 ? -7.943 -1.592 -0.438 1.00 91.31 89 LEU A O 1
ATOM 678 N N . LEU A 1 90 ? -6.597 -3.295 -1.024 1.00 91.69 90 LEU A N 1
ATOM 679 C CA . LEU A 1 90 ? -7.538 -4.354 -0.646 1.00 91.69 90 LEU A CA 1
ATOM 680 C C . LEU A 1 90 ? -7.149 -5.043 0.660 1.00 91.69 90 LEU A C 1
ATOM 682 O O . LEU A 1 90 ? -7.950 -5.140 1.584 1.00 91.69 90 LEU A O 1
ATOM 686 N N . VAL A 1 91 ? -5.916 -5.538 0.749 1.00 94.00 91 VAL A N 1
ATOM 687 C CA . VAL A 1 91 ? -5.483 -6.383 1.867 1.00 94.00 91 VAL A CA 1
ATOM 688 C C . VAL A 1 91 ? -5.220 -5.550 3.113 1.00 94.00 91 VAL A C 1
ATOM 690 O O . VAL A 1 91 ? -5.624 -5.957 4.198 1.00 94.00 91 VAL A O 1
ATOM 693 N N . LEU A 1 92 ? -4.602 -4.375 2.983 1.00 93.81 92 LEU A N 1
ATOM 694 C CA . LEU A 1 92 ? -4.285 -3.528 4.135 1.00 93.81 92 LEU A CA 1
ATOM 695 C C . LEU A 1 92 ? -5.521 -3.063 4.935 1.00 93.81 92 LEU A C 1
ATOM 697 O O . LEU A 1 92 ? -5.497 -3.218 6.158 1.00 93.81 92 LEU A O 1
ATOM 701 N N . PRO A 1 93 ? -6.606 -2.536 4.324 1.00 91.56 93 PRO A N 1
ATOM 702 C CA . PRO A 1 93 ? -7.801 -2.160 5.082 1.00 91.56 93 PRO A CA 1
ATOM 703 C C . PRO A 1 93 ? -8.511 -3.368 5.703 1.00 91.56 93 PRO A C 1
ATOM 705 O O . PRO A 1 93 ? -8.937 -3.296 6.854 1.00 91.56 93 PRO A O 1
ATOM 708 N N . CYS A 1 94 ? -8.586 -4.499 4.993 1.00 92.94 94 CYS A N 1
ATOM 709 C CA . CYS A 1 94 ? -9.134 -5.740 5.544 1.00 92.94 94 CYS A CA 1
ATOM 710 C C . CYS A 1 94 ? -8.327 -6.221 6.756 1.00 92.94 94 CYS A C 1
ATOM 712 O O . CYS A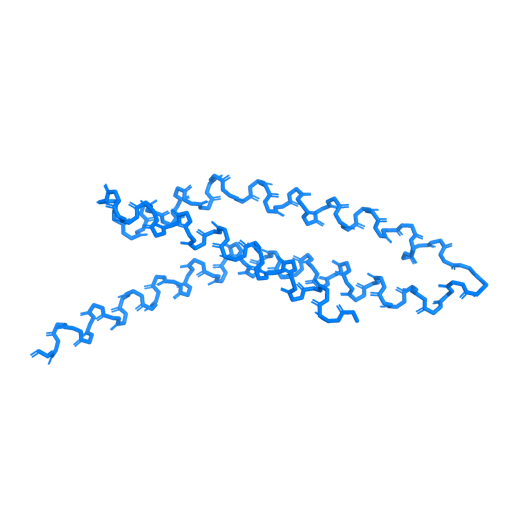 1 94 ? -8.895 -6.575 7.787 1.00 92.94 94 CYS A O 1
ATOM 714 N N . PHE A 1 95 ? -6.998 -6.191 6.655 1.00 93.62 95 PHE A N 1
ATOM 715 C CA . PHE A 1 95 ? -6.111 -6.566 7.747 1.00 93.62 95 PHE A CA 1
ATOM 716 C C . PHE A 1 95 ? -6.268 -5.630 8.947 1.00 93.62 95 PHE A C 1
ATOM 718 O O . PHE A 1 95 ? -6.325 -6.095 10.082 1.00 93.62 95 PHE A O 1
ATOM 725 N N . TYR A 1 96 ? -6.407 -4.324 8.705 1.00 91.94 96 TYR A N 1
ATOM 726 C CA . TYR A 1 96 ? -6.687 -3.359 9.763 1.00 91.94 96 TYR A CA 1
ATOM 727 C C . TYR A 1 96 ? -7.981 -3.697 10.517 1.00 91.94 96 TYR A C 1
ATOM 729 O O . TYR A 1 96 ? -7.962 -3.748 11.744 1.00 91.94 96 TYR A O 1
ATOM 737 N N . LEU A 1 97 ? -9.078 -3.983 9.804 1.00 91.25 97 LEU A N 1
ATOM 738 C CA . LEU A 1 97 ? -10.356 -4.360 10.422 1.00 91.25 97 LEU A CA 1
ATOM 739 C C . LEU A 1 97 ? -10.241 -5.637 11.260 1.00 91.25 97 LEU A C 1
ATOM 741 O O . LEU A 1 97 ? -10.732 -5.673 12.383 1.00 91.25 97 LEU A O 1
ATOM 745 N N . ILE A 1 98 ? -9.542 -6.654 10.747 1.00 92.38 98 ILE A N 1
ATOM 746 C CA . ILE A 1 98 ? -9.315 -7.914 11.470 1.00 92.38 98 ILE A CA 1
ATOM 747 C C . ILE A 1 98 ? -8.530 -7.672 12.765 1.00 92.38 98 ILE A C 1
ATOM 749 O O . ILE A 1 98 ? -8.861 -8.241 13.805 1.00 92.38 98 ILE A O 1
ATOM 753 N N . VAL A 1 99 ? -7.488 -6.837 12.718 1.00 90.31 99 VAL A N 1
ATOM 754 C CA . VAL A 1 99 ? -6.684 -6.512 13.904 1.00 90.31 99 VAL A CA 1
ATOM 755 C C . VAL A 1 99 ? -7.495 -5.700 14.916 1.00 90.31 99 VAL A C 1
ATOM 757 O O . VAL A 1 99 ? -7.378 -5.956 16.115 1.00 90.31 99 VAL A O 1
ATOM 760 N N . ASP A 1 100 ? -8.327 -4.761 14.460 1.00 88.12 100 ASP A N 1
ATOM 761 C CA . ASP A 1 100 ? -9.215 -3.980 15.331 1.00 88.12 100 ASP A CA 1
ATOM 762 C C . ASP A 1 100 ? -10.251 -4.894 16.017 1.00 88.12 100 ASP A C 1
ATOM 764 O O . ASP A 1 100 ? -10.371 -4.864 17.241 1.00 88.12 100 ASP A O 1
ATOM 768 N N . ASP A 1 101 ? -10.895 -5.805 15.273 1.00 88.75 101 ASP A N 1
ATOM 769 C CA . ASP A 1 101 ? -11.831 -6.810 15.809 1.00 88.75 101 ASP A CA 1
ATOM 770 C C . ASP A 1 101 ? -11.174 -7.752 16.828 1.00 88.75 101 ASP A C 1
ATOM 772 O O . ASP A 1 101 ? -11.755 -8.082 17.869 1.00 88.75 101 ASP A O 1
ATOM 776 N N . LEU A 1 102 ? -9.955 -8.215 16.535 1.00 90.31 102 LEU A N 1
ATOM 777 C CA . LEU A 1 102 ? -9.204 -9.083 17.437 1.00 90.31 102 LEU A CA 1
ATOM 778 C C . LEU A 1 102 ? -8.861 -8.346 18.735 1.00 90.31 102 LEU A C 1
ATOM 780 O O . LEU A 1 102 ? -8.984 -8.915 19.820 1.00 90.31 102 LEU A O 1
ATOM 784 N N . LYS A 1 103 ? -8.471 -7.073 18.628 1.00 87.88 103 LYS A N 1
ATOM 785 C CA . LYS A 1 103 ? -8.184 -6.222 19.778 1.00 87.88 103 LYS A CA 1
ATOM 786 C C . LYS A 1 103 ? -9.436 -6.015 20.635 1.00 87.88 103 LYS A C 1
ATOM 788 O O . LYS A 1 103 ? -9.345 -6.194 21.846 1.00 87.88 103 LYS A O 1
ATOM 793 N N . GLU A 1 104 ? -10.592 -5.720 20.035 1.00 85.44 104 GLU A N 1
ATOM 794 C CA . GLU A 1 104 ? -11.868 -5.590 20.760 1.00 85.44 104 GLU A CA 1
ATOM 795 C C . GLU A 1 104 ? -12.232 -6.882 21.512 1.00 85.44 104 GLU A C 1
ATOM 797 O O . GLU A 1 104 ? -12.552 -6.828 22.699 1.00 85.44 104 GLU A O 1
ATOM 802 N N . LYS A 1 105 ? -12.102 -8.055 20.875 1.00 83.81 105 LYS A N 1
ATOM 803 C CA . LYS A 1 105 ? -12.377 -9.355 21.521 1.00 83.81 105 LYS A CA 1
ATOM 804 C C . LYS A 1 105 ? -11.422 -9.696 22.664 1.00 83.8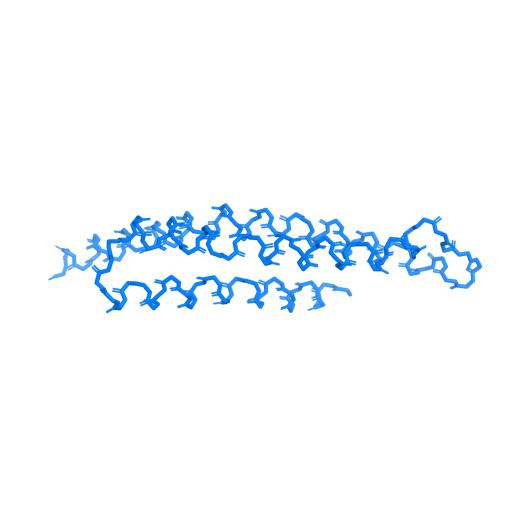1 105 LYS A C 1
ATOM 806 O O . LYS A 1 105 ? -11.833 -10.353 23.616 1.00 83.81 105 LYS A O 1
ATOM 811 N N . ILE A 1 106 ? -10.151 -9.310 22.561 1.00 87.81 106 ILE A N 1
ATOM 812 C CA . ILE A 1 106 ? -9.164 -9.548 23.624 1.00 87.81 106 ILE A CA 1
ATOM 813 C C . ILE A 1 106 ? -9.434 -8.615 24.808 1.00 87.81 106 ILE A C 1
ATOM 815 O O . ILE A 1 106 ? -9.452 -9.079 25.944 1.00 87.81 106 ILE A O 1
ATOM 819 N N . LEU A 1 107 ? -9.698 -7.330 24.549 1.00 80.25 107 LEU A N 1
ATOM 820 C CA . LEU A 1 107 ? -10.030 -6.355 25.592 1.00 80.25 107 LEU A CA 1
ATOM 821 C C . LEU A 1 107 ? -11.360 -6.650 26.287 1.00 80.25 107 LEU A C 1
ATOM 823 O O . LEU A 1 107 ? -11.477 -6.358 27.465 1.00 80.25 107 LEU A O 1
ATOM 827 N N . SER A 1 108 ? -12.343 -7.250 25.608 1.00 73.56 108 SER A N 1
ATOM 828 C CA . SER A 1 108 ? -13.598 -7.653 26.260 1.00 73.56 108 SER A CA 1
ATOM 829 C C . SER A 1 108 ? -13.456 -8.892 27.156 1.00 73.56 108 SER A C 1
ATOM 831 O O . SER A 1 108 ? -14.432 -9.288 27.794 1.00 73.56 108 SER A O 1
ATOM 833 N N . LYS A 1 109 ? -12.304 -9.573 27.124 1.00 65.50 109 LYS A N 1
ATOM 834 C CA . LYS A 1 109 ? -12.056 -10.832 27.841 1.00 65.50 109 LYS A CA 1
ATOM 835 C C . LYS A 1 109 ? -11.120 -10.662 29.047 1.00 65.50 109 LYS A C 1
ATOM 837 O O . LYS A 1 109 ? -10.928 -11.629 29.782 1.00 65.50 109 LYS A O 1
ATOM 842 N N . ILE A 1 110 ? -10.550 -9.470 29.224 1.00 60.41 110 ILE A N 1
ATOM 843 C CA . ILE A 1 110 ? -9.748 -9.040 30.381 1.00 60.41 110 ILE A CA 1
ATOM 844 C C . ILE A 1 110 ? -10.645 -8.183 31.270 1.00 60.41 110 ILE A C 1
ATOM 846 O O . ILE A 1 110 ? -10.584 -8.378 32.502 1.00 60.41 110 ILE A O 1
#

Radius of gyration: 17.91 Å; chains: 1; bounding box: 42×23×56 Å

Foldseek 3Di:
DVVVLVVLLCVLLVQLVVQLVVVVVVVDDLVVSLVVSLVVRLVVLVVVLVVLLVVLVCLQPPQDDPSVVCNVVSVCNNVSSVVSSVCSSPVSSVVVVVVVVVVVVVVVVD